Protein AF-A0A525WHZ4-F1 (afdb_monomer)

Radius of gyration: 15.93 Å; Cα contacts (8 Å, |Δi|>4): 366; chains: 1; bounding box: 37×41×45 Å

Nearest PDB structures (foldseek):
  3bcc-assembly1_E-2  TM=6.082E-01  e=6.323E-07  Gallus gallus
  8pw5-assembly1_E  TM=5.900E-01  e=1.279E-06  Mus musculus
  3h1h-assembly1_E  TM=6.091E-01  e=1.001E-05  Gallus gallus
  7e1v-assembly1_A  TM=5.008E-01  e=2.729E-06  Mycobacterium tuberculosis H37Rv
  7qrm-assembly1_D  TM=6.152E-01  e=7.038E-05  Spinacia oleracea

pLDDT: mean 92.93, std 10.84, range [33.06, 98.75]

Sequence (169 aa):
MNPMYASLDNRWLKVGNVAKVKAEDVGTQFQYKRRVKEAFMPESEIEKNVWVVKATPSVLEKVYQGKDMEFRDSAGKPIWTNKKDVPFLAFSGKCPHLGCGFKWRNHKVLGPVFLCPCHLSIYDASGKVLDGPAPRPLDLMPIQVSSSGEVQIIDMEFKAGTKSQTRIV

Solvent-accessible surface area (backbone atoms only — not comparable to full-atom values): 9680 Å² total; per-residue (Å²): 131,80,69,95,61,75,79,70,62,77,62,78,41,80,45,52,48,50,87,72,57,83,49,71,54,39,69,33,82,34,66,41,78,42,81,46,72,53,98,89,48,76,76,42,77,44,84,45,47,36,31,39,24,39,37,46,74,71,39,34,40,73,63,35,67,90,37,65,49,75,41,58,49,98,85,68,48,79,76,50,63,39,52,58,85,53,52,66,46,34,29,47,38,41,38,35,34,80,50,48,64,56,44,69,42,75,42,95,88,76,39,69,25,37,41,26,78,88,70,53,29,29,20,41,72,60,27,43,67,76,42,57,76,42,57,42,49,54,43,75,40,53,56,50,68,48,98,89,32,40,30,31,30,33,69,61,39,61,50,48,64,39,69,60,91,44,76,78,58

Foldseek 3Di:
DPPQDDWQDLDKDFFFFCVQADDALFWDKTKDWDWDDHPPDPTDIDIFIKTKHQYDLVLLCVQAVPHWAFDATPVRHTSDIHDSPRRMWIFGQAQLAQGAGWDFDQDPPPGTWTFGPPFTFTAGSSQATPDTDRLGGTHTWDWDADPRRTIITGDWDAHHNDNDGHTDD

Mean predicted aligned error: 4.16 Å

Structure (mmCIF, N/CA/C/O backbone):
data_AF-A0A525WHZ4-F1
#
_entry.id   AF-A0A525WHZ4-F1
#
loop_
_atom_site.group_PDB
_atom_site.id
_atom_site.type_symbol
_atom_site.label_atom_id
_atom_site.label_alt_id
_atom_site.label_comp_id
_atom_site.label_asym_id
_atom_site.label_entity_id
_atom_site.label_seq_id
_atom_site.pdbx_PDB_ins_code
_atom_site.Cartn_x
_atom_site.Cartn_y
_atom_site.Cartn_z
_atom_site.occupancy
_atom_site.B_iso_or_equiv
_atom_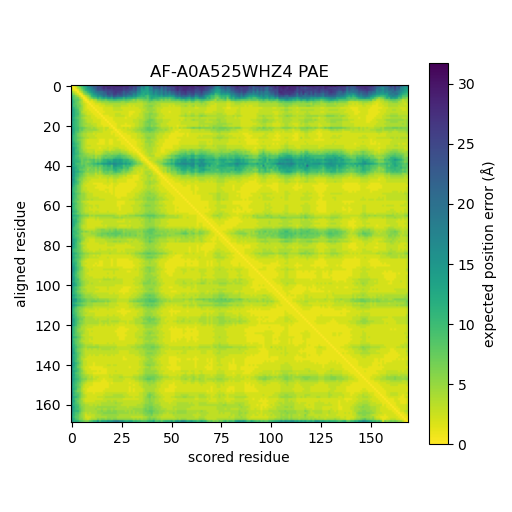site.auth_seq_id
_atom_site.auth_comp_id
_atom_site.auth_asym_id
_atom_site.auth_atom_id
_atom_site.pdbx_PDB_model_num
ATOM 1 N N . MET A 1 1 ? -15.424 -22.608 23.029 1.00 35.66 1 MET A N 1
ATOM 2 C CA . MET A 1 1 ? -14.008 -22.211 22.885 1.00 35.66 1 MET A CA 1
ATOM 3 C C . MET A 1 1 ? -13.986 -20.744 22.508 1.00 35.66 1 MET A C 1
ATOM 5 O O . MET A 1 1 ? -14.587 -20.403 21.498 1.00 35.66 1 MET A O 1
ATOM 9 N N . ASN A 1 2 ? -13.373 -19.884 23.323 1.00 33.06 2 ASN A N 1
ATOM 10 C CA . ASN A 1 2 ? -13.088 -18.519 22.881 1.00 33.06 2 ASN A CA 1
ATOM 11 C C . ASN A 1 2 ? -12.091 -18.611 21.720 1.00 33.06 2 ASN A C 1
ATOM 13 O O . ASN A 1 2 ? -11.181 -19.444 21.799 1.00 33.06 2 ASN A O 1
ATOM 17 N N . PRO A 1 3 ? -12.255 -17.830 20.642 1.00 44.78 3 PRO A N 1
ATOM 18 C CA . PRO A 1 3 ? -11.246 -17.788 19.597 1.00 44.78 3 PRO A CA 1
ATOM 19 C C . PRO A 1 3 ? -9.888 -17.476 20.241 1.00 44.78 3 PRO A C 1
ATOM 21 O O . PRO A 1 3 ? -9.787 -16.582 21.078 1.00 44.78 3 PRO A O 1
ATOM 24 N N . MET A 1 4 ? -8.848 -18.231 19.868 1.00 46.19 4 MET A N 1
ATOM 25 C CA . MET A 1 4 ? -7.467 -17.971 20.312 1.00 46.19 4 MET A CA 1
ATOM 26 C C . MET A 1 4 ? -6.989 -16.559 19.933 1.00 46.19 4 MET A C 1
ATOM 28 O O . MET A 1 4 ? -6.016 -16.070 20.498 1.00 46.19 4 MET A O 1
ATOM 32 N N . TYR A 1 5 ? -7.680 -15.908 18.996 1.00 53.72 5 TYR A N 1
ATOM 33 C CA . TYR A 1 5 ? -7.397 -14.561 18.531 1.00 53.72 5 TYR A CA 1
ATOM 34 C C . TYR A 1 5 ? -8.389 -13.561 19.128 1.00 53.72 5 TYR A C 1
ATOM 36 O O . TYR A 1 5 ? -9.602 -13.786 19.120 1.00 53.72 5 TYR A O 1
ATOM 44 N N . ALA A 1 6 ? -7.863 -12.433 19.609 1.00 62.09 6 ALA A N 1
ATOM 45 C CA . ALA A 1 6 ? -8.672 -11.260 19.914 1.00 62.09 6 ALA A CA 1
ATOM 46 C C . ALA A 1 6 ? -9.435 -10.798 18.657 1.00 62.09 6 ALA A C 1
ATOM 48 O O . ALA A 1 6 ? -9.032 -11.083 17.527 1.00 62.09 6 ALA A O 1
ATOM 49 N N . SER A 1 7 ? -10.536 -10.067 18.845 1.00 69.75 7 SER A N 1
ATOM 50 C CA . SER A 1 7 ? -11.209 -9.380 17.737 1.00 69.75 7 SER A CA 1
ATOM 51 C C . SER A 1 7 ? -10.212 -8.518 16.955 1.00 69.75 7 SER A C 1
ATOM 53 O O . SER A 1 7 ? -9.379 -7.850 17.573 1.00 69.75 7 SER A O 1
ATOM 55 N N . LEU A 1 8 ? -10.331 -8.504 15.624 1.00 80.81 8 LEU A N 1
ATOM 56 C CA . LEU A 1 8 ? -9.505 -7.673 14.743 1.00 80.81 8 LEU A CA 1
ATOM 57 C C . LEU A 1 8 ? -9.544 -6.208 15.205 1.00 80.81 8 LEU A C 1
ATOM 59 O O . LEU A 1 8 ? -10.624 -5.650 15.420 1.00 80.81 8 LEU A O 1
ATOM 63 N N . ASP A 1 9 ? -8.375 -5.586 15.375 1.00 85.62 9 ASP A N 1
ATOM 64 C CA . ASP A 1 9 ? -8.302 -4.188 15.802 1.00 85.62 9 ASP A CA 1
ATOM 65 C C . ASP A 1 9 ? -8.559 -3.281 14.595 1.00 85.62 9 ASP A C 1
ATOM 67 O O . ASP A 1 9 ? -7.826 -3.298 13.61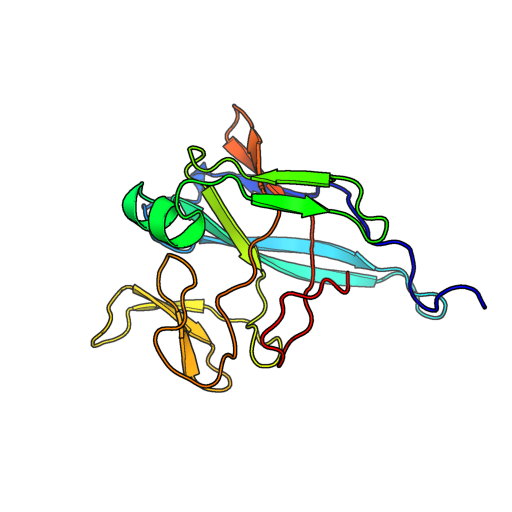0 1.00 85.62 9 ASP A O 1
ATOM 71 N N . ASN A 1 10 ? -9.624 -2.488 14.672 1.00 90.69 10 ASN A N 1
ATOM 72 C CA . ASN A 1 10 ? -10.045 -1.581 13.605 1.00 90.69 10 ASN A CA 1
ATOM 73 C C . ASN A 1 10 ? -9.727 -0.112 13.924 1.00 90.69 10 ASN A C 1
ATOM 75 O O . ASN A 1 10 ? -10.289 0.789 13.303 1.00 90.69 10 ASN A O 1
ATOM 79 N N . ARG A 1 11 ? -8.869 0.158 14.918 1.00 91.88 11 ARG A N 1
ATOM 80 C CA . ARG A 1 11 ? -8.490 1.524 15.291 1.00 91.88 11 ARG A CA 1
ATOM 81 C C . ARG A 1 11 ? -7.613 2.174 14.226 1.00 91.88 11 ARG A C 1
ATOM 83 O O . ARG A 1 11 ? -6.669 1.575 13.716 1.00 91.88 11 ARG A O 1
ATOM 90 N N . TRP A 1 12 ? -7.891 3.450 13.977 1.00 95.38 12 TRP A N 1
ATOM 91 C CA . TRP A 1 12 ? -7.058 4.307 13.146 1.00 95.38 12 TRP A CA 1
ATOM 92 C C . TRP A 1 12 ? -5.752 4.661 13.854 1.00 95.38 12 TRP A C 1
ATOM 94 O O . TRP A 1 12 ? -5.737 5.048 15.024 1.00 95.38 12 TRP A O 1
ATOM 104 N N . LEU A 1 13 ? -4.654 4.557 13.115 1.00 95.31 13 LEU A N 1
ATOM 105 C CA . LEU A 1 13 ? -3.314 4.917 13.545 1.00 95.31 13 LEU A CA 1
ATOM 106 C C . LEU A 1 13 ? -2.780 6.022 12.647 1.00 95.31 13 LEU A C 1
ATOM 108 O O . LEU A 1 13 ? -2.734 5.883 11.425 1.00 95.31 13 LEU A O 1
ATOM 112 N N . LYS A 1 14 ? -2.317 7.105 13.266 1.00 96.75 14 LYS A N 1
ATOM 113 C CA . LYS A 1 14 ? -1.549 8.142 12.583 1.00 96.75 14 LYS A CA 1
ATOM 114 C C . LYS A 1 14 ? -0.167 7.599 12.237 1.00 96.75 14 LYS A C 1
ATOM 116 O O . LYS A 1 14 ? 0.587 7.214 13.127 1.00 96.75 14 LYS A O 1
ATOM 121 N N . VAL A 1 15 ? 0.177 7.618 10.952 1.00 97.19 15 VAL A N 1
ATOM 122 C CA . VAL A 1 15 ? 1.468 7.111 10.451 1.00 97.19 15 VAL A CA 1
ATOM 123 C C . VAL A 1 15 ? 2.359 8.202 9.868 1.00 97.19 15 VAL A C 1
ATOM 125 O O . VAL A 1 15 ? 3.570 8.021 9.761 1.00 97.19 15 VAL A O 1
ATOM 128 N N . GLY A 1 16 ? 1.800 9.361 9.516 1.00 96.75 16 GLY A N 1
ATOM 129 C CA . GLY A 1 16 ? 2.599 10.473 9.013 1.00 96.75 16 GLY A CA 1
ATOM 130 C C . GLY A 1 16 ? 1.788 11.580 8.363 1.00 96.75 16 GLY A C 1
ATOM 131 O O . GLY A 1 16 ? 0.668 11.865 8.774 1.00 96.75 16 GLY A O 1
ATOM 132 N N . ASN A 1 17 ? 2.389 12.236 7.370 1.00 97.81 17 ASN A N 1
ATOM 133 C CA . ASN A 1 17 ? 1.780 13.330 6.624 1.00 97.81 17 ASN A CA 1
ATOM 134 C C . ASN A 1 17 ? 2.188 13.256 5.142 1.00 97.81 17 ASN A C 1
ATOM 136 O O . ASN A 1 17 ? 3.349 12.955 4.836 1.00 97.81 17 ASN A O 1
ATOM 140 N N . VAL A 1 18 ? 1.248 13.541 4.238 1.00 96.50 18 VAL A N 1
ATOM 141 C CA . VAL A 1 18 ? 1.444 13.481 2.779 1.00 96.50 18 VAL A CA 1
ATOM 142 C C . VAL A 1 18 ? 2.467 14.486 2.256 1.00 96.50 18 VAL A C 1
ATOM 144 O O . VAL A 1 18 ? 2.991 14.279 1.172 1.00 96.50 18 VAL A O 1
ATOM 147 N N . ALA A 1 19 ? 2.861 15.495 3.038 1.00 96.50 19 ALA A N 1
ATOM 148 C CA . ALA A 1 19 ? 3.986 16.377 2.714 1.00 96.50 19 ALA A CA 1
ATOM 149 C C . ALA A 1 19 ? 5.314 15.619 2.486 1.00 96.50 19 ALA A C 1
ATOM 151 O O . ALA A 1 19 ? 6.226 16.137 1.843 1.00 96.50 19 ALA A O 1
ATOM 152 N N . LYS A 1 20 ? 5.443 14.381 2.993 1.00 96.44 20 LYS A N 1
ATOM 153 C CA . LYS A 1 20 ? 6.594 13.504 2.709 1.00 96.44 20 LYS A CA 1
ATOM 154 C C . LYS A 1 20 ? 6.489 12.767 1.366 1.00 96.44 20 LYS A C 1
ATOM 156 O O . LYS A 1 20 ? 7.503 12.263 0.888 1.00 96.44 20 LYS A O 1
ATOM 161 N N . VAL A 1 21 ? 5.303 12.703 0.763 1.00 96.31 21 VAL A N 1
ATOM 162 C CA . VAL A 1 21 ? 5.042 12.047 -0.524 1.00 96.31 21 VAL A CA 1
ATOM 163 C C . VAL A 1 21 ? 5.302 13.057 -1.641 1.00 96.31 21 VAL A C 1
ATOM 165 O O . VAL A 1 21 ? 4.432 13.833 -2.022 1.00 96.31 21 VAL A O 1
ATOM 168 N N . LYS A 1 22 ? 6.548 13.093 -2.121 1.00 93.06 22 LYS A N 1
ATOM 169 C CA . LYS A 1 22 ? 7.039 14.165 -3.008 1.00 93.06 22 LYS A CA 1
ATOM 170 C C . LYS A 1 22 ? 6.730 13.966 -4.492 1.00 93.06 22 LYS A C 1
ATOM 172 O O . LYS A 1 22 ? 6.791 14.931 -5.244 1.00 93.06 22 LYS A O 1
ATOM 177 N N . ALA A 1 23 ? 6.461 12.735 -4.913 1.00 95.69 23 ALA A N 1
ATOM 178 C CA . ALA A 1 23 ? 6.298 12.376 -6.316 1.00 95.69 23 ALA A CA 1
ATOM 179 C C . ALA A 1 23 ? 5.114 11.428 -6.499 1.00 95.69 23 ALA A C 1
ATOM 181 O O . ALA A 1 23 ? 4.789 10.640 -5.606 1.00 95.69 23 ALA A O 1
ATOM 182 N N . GLU A 1 24 ? 4.484 11.529 -7.664 1.00 97.38 24 GLU A N 1
ATOM 183 C CA . GLU A 1 24 ? 3.417 10.626 -8.078 1.00 97.38 24 GLU A CA 1
ATOM 184 C C . GLU A 1 24 ? 3.994 9.271 -8.477 1.00 97.38 24 GLU A C 1
ATOM 186 O O . GLU A 1 24 ? 5.127 9.183 -8.948 1.00 97.38 24 GLU A O 1
ATOM 191 N N . ASP A 1 25 ? 3.226 8.215 -8.224 1.00 97.81 25 ASP A N 1
ATOM 192 C CA . ASP A 1 25 ? 3.573 6.823 -8.515 1.00 97.81 25 ASP A CA 1
ATOM 193 C C . ASP A 1 25 ? 4.899 6.359 -7.876 1.00 97.81 25 ASP A C 1
ATOM 195 O O . ASP A 1 25 ? 5.508 5.382 -8.306 1.0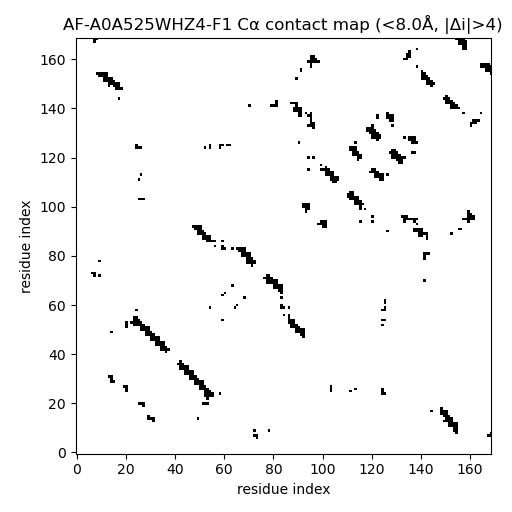0 97.81 25 ASP A O 1
ATOM 199 N N . VAL A 1 26 ? 5.329 7.032 -6.799 1.00 97.75 26 VAL A N 1
ATOM 200 C CA . VAL A 1 26 ? 6.523 6.698 -6.013 1.00 97.75 26 VAL A CA 1
ATOM 201 C C . VAL A 1 26 ? 6.140 6.261 -4.602 1.00 97.75 26 VAL A C 1
ATOM 203 O O . VAL A 1 26 ? 5.511 6.999 -3.840 1.00 97.75 26 VAL A O 1
ATOM 206 N N . GLY A 1 27 ? 6.585 5.061 -4.221 1.00 97.12 27 GLY A N 1
ATOM 207 C CA . GLY A 1 27 ? 6.415 4.527 -2.873 1.00 97.12 27 GLY A CA 1
ATOM 208 C C . GLY A 1 27 ? 7.165 5.333 -1.813 1.00 97.12 27 GLY A C 1
ATOM 209 O O . GLY A 1 27 ? 8.394 5.384 -1.808 1.00 97.12 27 GLY A O 1
ATOM 210 N N . THR A 1 28 ? 6.426 5.894 -0.855 1.00 98.25 28 THR A N 1
ATOM 211 C CA . THR A 1 28 ? 6.971 6.556 0.339 1.00 98.25 28 THR A CA 1
ATOM 212 C C . THR A 1 28 ? 6.720 5.694 1.575 1.00 98.25 28 THR A C 1
ATOM 214 O O . THR A 1 28 ? 5.578 5.353 1.878 1.00 98.25 28 THR A O 1
ATOM 217 N N . GLN A 1 29 ? 7.780 5.325 2.299 1.00 97.81 29 GLN A N 1
ATOM 218 C CA . GLN A 1 29 ? 7.669 4.498 3.503 1.00 97.81 29 GLN A CA 1
ATOM 219 C C . GLN A 1 29 ? 7.361 5.363 4.727 1.00 97.81 29 GLN A C 1
ATOM 221 O O . GLN A 1 29 ? 8.086 6.314 5.017 1.00 97.81 29 GLN A O 1
ATOM 226 N N . PHE A 1 30 ? 6.347 4.974 5.492 1.00 97.88 30 PHE A N 1
ATOM 227 C CA . PHE A 1 30 ? 6.091 5.488 6.832 1.00 97.88 30 PHE A CA 1
ATOM 228 C C . PHE A 1 30 ? 6.305 4.367 7.840 1.00 97.88 30 PHE A C 1
ATOM 230 O O . PHE A 1 30 ? 5.843 3.246 7.629 1.00 97.88 30 PHE A O 1
ATOM 237 N N . GLN A 1 31 ? 7.019 4.666 8.920 1.00 96.62 31 GLN A N 1
ATOM 238 C CA . GLN A 1 31 ? 7.193 3.763 10.053 1.00 96.62 31 GLN A CA 1
ATOM 239 C C . GLN A 1 31 ? 6.249 4.177 11.175 1.00 96.62 31 GLN A C 1
ATOM 241 O O . GLN A 1 31 ? 6.031 5.368 11.401 1.00 96.62 31 GLN A O 1
ATOM 246 N N . TYR A 1 32 ? 5.694 3.196 11.872 1.00 95.12 32 TYR A N 1
ATOM 247 C CA . TYR A 1 32 ? 4.828 3.410 13.021 1.00 95.12 32 TYR A CA 1
ATOM 248 C C . TYR A 1 32 ? 5.006 2.277 14.025 1.00 95.12 32 TYR A C 1
ATOM 250 O O . TYR A 1 32 ? 5.492 1.196 13.698 1.00 95.12 32 TYR A O 1
ATOM 258 N N . LYS A 1 33 ? 4.618 2.544 15.267 1.00 93.25 33 LYS A N 1
ATOM 259 C CA . LYS A 1 33 ? 4.724 1.602 16.375 1.00 93.25 33 LYS A CA 1
ATOM 260 C C . LYS A 1 33 ? 3.359 1.022 16.685 1.00 93.25 33 LYS A C 1
ATOM 262 O O . LYS A 1 33 ? 2.359 1.742 16.711 1.00 93.25 33 LYS A O 1
ATOM 267 N N . ARG A 1 34 ? 3.324 -0.282 16.926 1.00 88.75 34 ARG A N 1
ATOM 268 C CA . ARG A 1 34 ? 2.110 -1.006 17.272 1.00 88.75 34 ARG A CA 1
ATOM 269 C C . ARG A 1 34 ? 2.300 -1.700 18.605 1.00 88.75 34 ARG A C 1
ATOM 271 O O . ARG A 1 34 ? 3.198 -2.522 18.747 1.00 88.75 34 ARG A O 1
ATOM 278 N N . ARG A 1 35 ? 1.437 -1.379 19.567 1.00 86.19 35 ARG A N 1
ATOM 279 C CA . ARG A 1 35 ? 1.376 -2.113 20.829 1.00 86.19 35 ARG A CA 1
ATOM 280 C C . ARG A 1 35 ? 0.570 -3.384 20.636 1.00 86.19 35 ARG A C 1
ATOM 282 O O . ARG A 1 35 ? -0.570 -3.323 20.172 1.00 86.19 35 ARG A O 1
ATOM 289 N N . VAL A 1 36 ? 1.176 -4.511 20.976 1.00 80.12 36 VAL A N 1
ATOM 290 C CA . VAL A 1 36 ? 0.577 -5.837 20.878 1.00 80.12 36 VAL A CA 1
ATOM 291 C C . VAL A 1 36 ? 0.556 -6.443 22.271 1.00 80.12 36 VAL A C 1
ATOM 293 O O . VAL A 1 36 ? 1.575 -6.491 22.959 1.00 80.12 36 VAL A O 1
ATOM 296 N N . LYS A 1 37 ? -0.629 -6.890 22.686 1.00 77.25 37 LYS A N 1
ATOM 297 C CA . LYS A 1 37 ? -0.843 -7.637 23.921 1.00 77.25 37 LYS A CA 1
ATOM 298 C C . LYS A 1 37 ? -1.461 -8.974 23.549 1.00 77.25 37 LYS A C 1
ATOM 300 O O . LYS A 1 37 ? -2.620 -9.027 23.143 1.00 77.25 37 LYS A O 1
ATOM 305 N N . GLU A 1 38 ? -0.678 -10.033 23.674 1.00 72.38 38 GLU A N 1
ATOM 306 C CA . GLU A 1 38 ? -1.158 -11.402 23.505 1.00 72.38 38 GLU A CA 1
ATOM 307 C C . GLU A 1 38 ? -1.515 -12.003 24.867 1.00 72.38 38 GLU A C 1
ATOM 309 O O . GLU A 1 38 ? -1.097 -11.499 25.908 1.00 72.38 38 GLU A O 1
ATOM 314 N N . ALA A 1 39 ? -2.310 -13.074 24.878 1.00 75.50 39 ALA A N 1
ATOM 315 C CA . ALA A 1 39 ? -2.885 -13.621 26.110 1.00 75.50 39 ALA A CA 1
ATOM 316 C C . ALA A 1 39 ? -1.835 -14.013 27.170 1.00 75.50 39 ALA A C 1
ATOM 318 O O . ALA A 1 39 ? -2.098 -13.878 28.362 1.00 75.50 39 ALA A O 1
ATOM 319 N N . PHE A 1 40 ? -0.656 -14.470 26.737 1.00 78.19 40 PHE A N 1
ATOM 320 C CA . PHE A 1 40 ? 0.394 -15.000 27.615 1.00 78.19 40 PHE A CA 1
ATOM 321 C C . PHE A 1 40 ? 1.744 -14.282 27.474 1.00 78.19 40 PHE A C 1
ATOM 323 O O . PHE A 1 40 ? 2.726 -14.718 28.069 1.00 78.19 40 PHE A O 1
ATOM 330 N N . MET A 1 41 ? 1.812 -13.193 26.701 1.00 75.38 41 MET A N 1
ATOM 331 C CA . MET A 1 41 ? 3.037 -12.407 26.521 1.00 75.38 41 MET A CA 1
ATOM 332 C C . MET A 1 41 ? 2.865 -11.002 27.105 1.00 75.38 41 MET A C 1
ATOM 334 O O . MET A 1 41 ? 1.763 -10.447 27.048 1.00 75.38 41 MET A O 1
ATOM 338 N N . PRO A 1 42 ? 3.936 -10.401 27.660 1.00 83.25 42 PRO A N 1
ATOM 339 C CA . PRO A 1 42 ? 3.891 -9.008 28.080 1.00 83.25 42 PRO A CA 1
ATOM 340 C C . PRO A 1 42 ? 3.552 -8.105 26.891 1.00 83.25 42 PRO A C 1
ATOM 342 O O . PRO A 1 42 ? 3.847 -8.427 25.737 1.00 83.25 42 PRO A O 1
ATOM 345 N N . GLU A 1 43 ? 2.935 -6.959 27.181 1.00 84.31 43 GLU A N 1
ATOM 346 C CA . GLU A 1 43 ? 2.694 -5.950 26.153 1.00 84.31 43 GLU A CA 1
ATOM 347 C C . GLU A 1 43 ? 4.034 -5.528 25.542 1.00 84.31 43 GLU A C 1
ATOM 349 O O . GLU A 1 43 ? 4.983 -5.190 26.250 1.00 84.31 43 GLU A O 1
ATOM 354 N N . SER A 1 44 ? 4.108 -5.583 24.217 1.00 84.81 44 SER A N 1
ATOM 355 C CA . SER A 1 44 ? 5.307 -5.252 23.458 1.00 84.81 44 SER A CA 1
ATOM 356 C C . SER A 1 44 ? 4.982 -4.223 22.390 1.00 84.81 44 SER A C 1
ATOM 358 O O . SER A 1 44 ? 3.846 -4.108 21.924 1.00 84.81 44 SER A O 1
ATOM 360 N N . GLU A 1 45 ? 5.988 -3.441 22.016 1.00 89.12 45 GLU A N 1
ATOM 361 C CA . GLU A 1 45 ? 5.882 -2.469 20.940 1.00 89.12 45 GLU A CA 1
ATOM 362 C C . GLU A 1 45 ? 6.677 -2.969 19.737 1.00 89.12 45 GLU A C 1
ATOM 364 O O . GLU A 1 45 ? 7.880 -3.202 19.824 1.00 89.12 45 GLU A O 1
ATOM 369 N N . I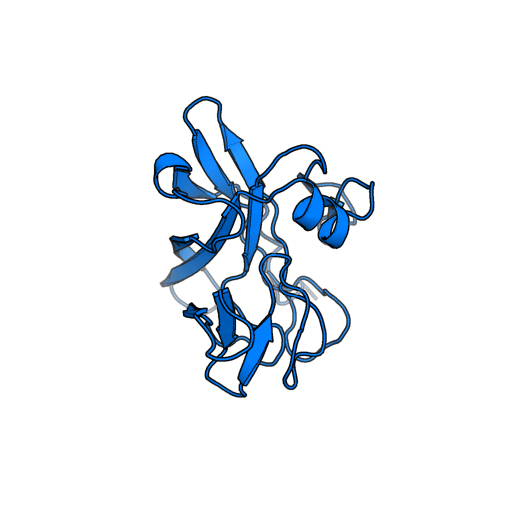LE A 1 46 ? 5.985 -3.146 18.616 1.00 90.25 46 ILE A N 1
ATOM 370 C CA . ILE A 1 46 ? 6.564 -3.635 17.369 1.00 90.25 46 ILE A CA 1
ATOM 371 C C . ILE A 1 46 ? 6.645 -2.469 16.392 1.00 90.25 46 ILE A C 1
ATOM 373 O O . ILE A 1 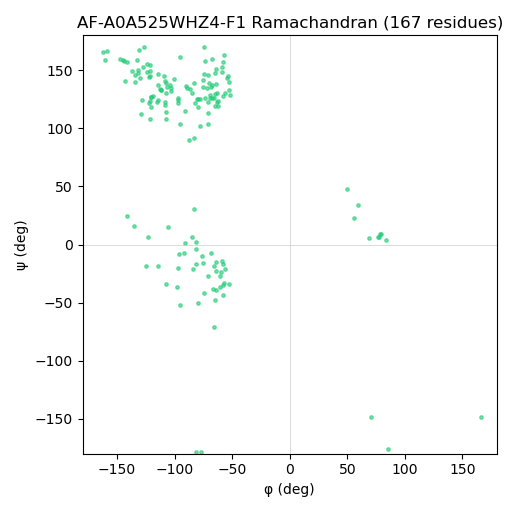46 ? 5.662 -1.756 16.167 1.00 90.25 46 ILE A O 1
ATOM 377 N N . GLU A 1 47 ? 7.814 -2.286 15.789 1.00 93.44 47 GLU A N 1
ATOM 378 C CA . GLU A 1 47 ? 7.979 -1.357 14.679 1.00 93.44 47 GLU A CA 1
ATOM 379 C C . GLU A 1 47 ? 7.432 -1.978 13.396 1.00 93.44 47 GLU A C 1
ATOM 381 O O . GLU A 1 47 ? 7.814 -3.073 12.981 1.00 93.44 47 GLU A O 1
ATOM 386 N N . LYS A 1 48 ? 6.519 -1.257 12.757 1.00 94.81 48 LYS A N 1
ATOM 387 C CA . LYS A 1 48 ? 5.882 -1.636 11.502 1.00 94.81 48 LYS A CA 1
ATOM 388 C C . LYS A 1 48 ? 6.040 -0.516 10.489 1.00 94.81 48 LYS A C 1
ATOM 390 O O . LYS A 1 48 ? 6.466 0.598 10.799 1.00 94.81 48 LYS A O 1
ATOM 395 N N . ASN A 1 49 ? 5.691 -0.814 9.246 1.00 96.62 49 ASN A N 1
ATOM 396 C CA . ASN A 1 49 ? 5.699 0.170 8.184 1.00 96.62 49 ASN A CA 1
ATOM 397 C C . ASN A 1 49 ? 4.521 -0.000 7.229 1.00 96.62 49 ASN A C 1
ATOM 399 O O . ASN A 1 49 ? 3.969 -1.085 7.060 1.00 96.62 49 ASN A O 1
ATOM 403 N N . VAL A 1 50 ? 4.196 1.099 6.564 1.00 98.00 50 VAL A N 1
ATOM 404 C CA . VAL A 1 50 ? 3.228 1.193 5.474 1.00 98.00 50 VAL A CA 1
ATOM 405 C C . VAL A 1 50 ? 3.884 1.928 4.317 1.00 98.00 50 VAL A C 1
ATOM 407 O O . VAL A 1 50 ? 4.686 2.842 4.522 1.00 98.00 50 VAL A O 1
ATOM 410 N N . TRP A 1 51 ? 3.571 1.509 3.100 1.00 98.50 51 TRP A N 1
ATOM 411 C CA . TRP A 1 51 ? 3.936 2.234 1.893 1.00 98.50 51 TRP A CA 1
ATOM 412 C C . TRP A 1 51 ? 2.756 3.076 1.447 1.00 98.50 51 TRP A C 1
ATOM 414 O O . TRP A 1 51 ? 1.670 2.543 1.264 1.00 98.50 51 TRP A O 1
ATOM 424 N N . VAL A 1 52 ? 2.967 4.374 1.263 1.00 98.50 52 VAL A N 1
ATOM 425 C CA . VAL A 1 52 ? 1.959 5.272 0.699 1.00 98.50 52 VAL A CA 1
ATOM 426 C C . VAL A 1 52 ? 2.422 5.730 -0.673 1.00 98.50 52 VAL A C 1
ATOM 428 O O . VAL A 1 52 ? 3.576 6.131 -0.836 1.00 98.50 52 VAL A O 1
ATOM 431 N N . VAL A 1 53 ? 1.521 5.674 -1.647 1.00 98.50 53 VAL A N 1
ATOM 432 C CA . VAL A 1 53 ? 1.744 6.149 -3.015 1.00 98.50 53 VAL A CA 1
ATOM 433 C C . VAL A 1 53 ? 0.710 7.226 -3.310 1.00 98.50 53 VAL A C 1
ATOM 435 O O . 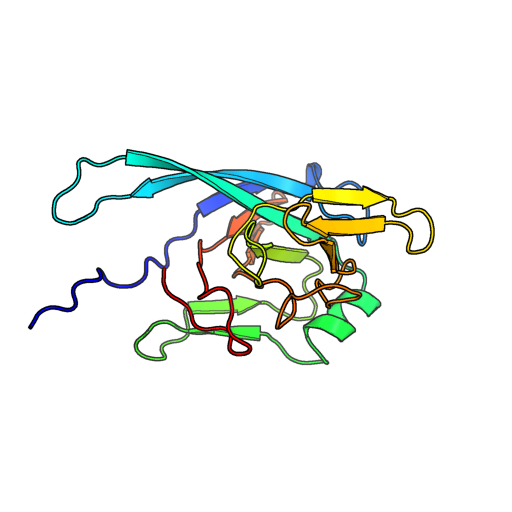VAL A 1 53 ? -0.486 6.983 -3.136 1.00 98.50 53 VAL A O 1
ATOM 438 N N . LYS A 1 54 ? 1.160 8.403 -3.762 1.00 98.31 54 LYS A N 1
ATOM 439 C CA . LYS A 1 54 ? 0.270 9.364 -4.420 1.00 98.31 54 LYS A CA 1
ATOM 440 C C . LYS A 1 54 ? 0.064 8.874 -5.852 1.00 98.31 54 LYS A C 1
ATOM 442 O O . LYS A 1 54 ? 0.980 8.985 -6.658 1.00 98.31 54 LYS A O 1
ATOM 447 N N . ALA A 1 55 ? -1.072 8.251 -6.129 1.00 97.94 55 ALA A N 1
ATOM 448 C CA . ALA A 1 55 ? -1.300 7.526 -7.373 1.00 97.94 55 ALA A CA 1
ATOM 449 C C . ALA A 1 55 ? -1.897 8.430 -8.457 1.00 97.94 55 ALA A C 1
ATOM 451 O O . ALA A 1 55 ? -2.832 9.190 -8.193 1.00 97.94 55 ALA A O 1
ATOM 452 N N . THR A 1 56 ? -1.393 8.311 -9.685 1.00 98.25 56 THR A N 1
ATOM 453 C CA . THR A 1 56 ? -2.043 8.912 -10.855 1.00 98.25 56 THR A CA 1
ATOM 454 C C . THR A 1 56 ? -3.383 8.227 -11.152 1.00 98.25 56 THR A C 1
ATOM 456 O O . THR A 1 56 ? -3.582 7.070 -10.765 1.00 98.25 56 THR A O 1
ATOM 459 N N . PRO A 1 57 ? -4.303 8.869 -11.903 1.00 97.88 57 PRO A N 1
ATOM 460 C CA . PRO A 1 57 ? -5.558 8.236 -12.317 1.00 97.88 57 PRO A CA 1
ATOM 461 C C . PRO A 1 57 ? -5.358 6.881 -13.009 1.00 97.88 57 PRO A C 1
ATOM 463 O O . PRO A 1 57 ? -6.148 5.962 -12.818 1.00 97.88 57 PRO A O 1
ATOM 466 N N . SER A 1 58 ? -4.262 6.724 -13.760 1.00 97.56 58 SER A N 1
ATOM 467 C CA . SER A 1 58 ? -3.921 5.462 -14.424 1.00 97.56 58 SER A CA 1
ATOM 468 C C . SER A 1 58 ? -3.585 4.334 -13.440 1.00 97.56 58 SER A C 1
ATOM 470 O O . SER A 1 58 ? -3.964 3.183 -13.658 1.00 97.56 58 SER A O 1
ATOM 472 N N . VAL A 1 59 ? -2.894 4.653 -12.342 1.00 98.00 59 VAL A N 1
ATOM 473 C CA . VAL A 1 59 ? -2.563 3.696 -11.281 1.00 98.00 59 VAL A CA 1
ATOM 474 C C . VAL A 1 59 ? -3.798 3.389 -10.444 1.00 98.00 59 VAL A C 1
ATOM 476 O O . VAL A 1 59 ? -4.049 2.220 -10.159 1.00 98.00 59 VAL A O 1
ATOM 479 N N . LEU A 1 60 ? -4.606 4.401 -10.118 1.00 98.06 60 LEU A N 1
ATOM 480 C CA . LEU A 1 60 ? -5.885 4.211 -9.430 1.00 98.06 60 LEU A CA 1
ATOM 481 C C . LEU A 1 60 ? -6.808 3.285 -10.223 1.00 98.06 60 LEU A C 1
ATOM 483 O O . LEU A 1 60 ? -7.374 2.369 -9.640 1.00 98.06 60 LEU A O 1
ATOM 487 N N . GLU A 1 61 ? -6.900 3.445 -11.544 1.00 97.69 61 GLU A N 1
ATOM 488 C CA . GLU A 1 61 ? -7.735 2.579 -12.379 1.00 97.69 61 GLU A CA 1
ATOM 489 C C . GLU A 1 61 ? -7.249 1.123 -12.379 1.00 97.69 61 GLU A C 1
ATOM 491 O O . GLU A 1 61 ? -8.057 0.204 -12.267 1.00 97.69 61 GLU A O 1
ATOM 496 N N . LYS A 1 62 ? -5.930 0.880 -12.409 1.00 97.62 62 LYS A N 1
ATOM 497 C CA . LYS A 1 62 ? -5.380 -0.484 -12.279 1.00 97.62 62 LYS A CA 1
ATOM 498 C C . LYS A 1 62 ? -5.747 -1.140 -10.945 1.00 97.62 62 LYS A C 1
ATOM 500 O O . LYS A 1 62 ? -5.969 -2.351 -10.906 1.00 97.62 62 LYS A O 1
ATOM 505 N N . VAL A 1 63 ? -5.781 -0.354 -9.868 1.00 97.62 63 VAL A N 1
ATOM 506 C CA . VAL A 1 63 ? -6.056 -0.834 -8.508 1.00 97.62 63 VAL A CA 1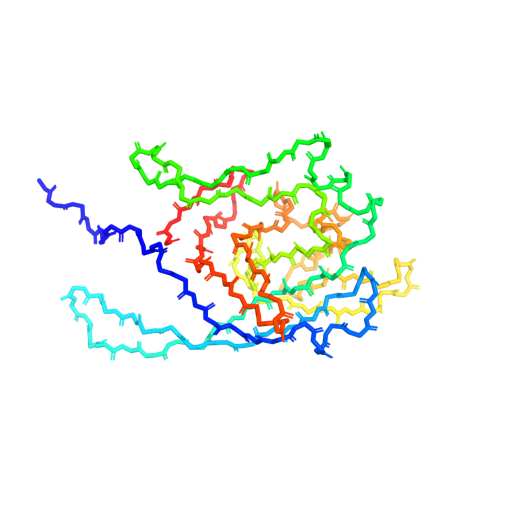
ATOM 507 C C . VAL A 1 63 ? -7.548 -1.033 -8.261 1.00 97.62 63 VAL A C 1
ATOM 509 O O . VAL A 1 63 ? -7.964 -2.087 -7.785 1.00 97.62 63 VAL A O 1
ATOM 512 N N . TYR A 1 64 ? -8.344 -0.017 -8.574 1.00 97.44 64 TYR A N 1
ATOM 513 C CA . TYR A 1 64 ? -9.750 0.079 -8.203 1.00 97.44 64 TYR A CA 1
ATOM 514 C C . TYR A 1 64 ? -10.702 -0.374 -9.313 1.00 97.44 64 TYR A C 1
ATOM 516 O O . TYR A 1 64 ? -11.842 -0.728 -9.018 1.00 97.44 64 TYR A O 1
ATOM 524 N N . GLN A 1 65 ? -10.258 -0.407 -10.576 1.00 96.62 65 GLN A N 1
ATOM 525 C CA . GLN A 1 65 ? -11.050 -0.857 -11.734 1.00 96.62 65 GLN A CA 1
ATOM 526 C C . GLN A 1 65 ? -12.428 -0.178 -11.783 1.00 96.62 65 GLN A C 1
ATOM 528 O O . GLN A 1 65 ? -13.477 -0.828 -11.840 1.00 96.62 65 GLN A O 1
ATOM 533 N N . GLY A 1 66 ? -12.432 1.147 -11.625 1.00 95.31 66 GLY A N 1
ATOM 534 C CA . GLY A 1 66 ? -13.646 1.952 -11.564 1.00 95.31 66 GLY A CA 1
ATOM 535 C C . GLY A 1 66 ? -14.535 1.766 -10.324 1.00 95.31 66 GLY A C 1
ATOM 536 O O . GLY A 1 66 ? -15.608 2.379 -10.286 1.00 95.31 66 GLY A O 1
ATOM 537 N N . LYS A 1 67 ? -14.139 0.990 -9.304 1.00 96.94 67 LYS A N 1
ATOM 538 C CA . LYS A 1 67 ? -14.943 0.706 -8.099 1.00 96.94 67 LYS A CA 1
ATOM 539 C C . LYS A 1 67 ? -14.241 1.123 -6.810 1.00 96.94 67 LYS A C 1
ATOM 541 O O . LYS A 1 67 ? -13.039 0.966 -6.662 1.00 96.94 67 LYS A O 1
ATOM 546 N N . ASP A 1 68 ? -15.020 1.598 -5.848 1.00 97.50 68 ASP A N 1
ATOM 547 C CA . ASP A 1 68 ? -14.521 1.794 -4.489 1.00 97.50 68 ASP A CA 1
ATOM 548 C C . ASP A 1 68 ? -14.130 0.451 -3.850 1.00 97.50 68 ASP A C 1
ATOM 550 O O . ASP A 1 68 ? -14.721 -0.590 -4.149 1.00 97.50 68 ASP A O 1
ATOM 554 N N . MET A 1 69 ? -13.163 0.480 -2.932 1.00 96.81 69 MET A N 1
ATOM 555 C CA . MET A 1 69 ? -12.718 -0.705 -2.199 1.00 96.81 69 MET A CA 1
ATOM 556 C C . MET A 1 69 ? -13.189 -0.646 -0.752 1.00 96.81 69 MET A C 1
ATOM 558 O O . MET A 1 69 ? -12.679 0.133 0.052 1.00 96.81 69 MET A O 1
ATOM 562 N N . GLU A 1 70 ? -14.160 -1.490 -0.419 1.00 96.88 70 GLU A N 1
ATOM 563 C CA . GLU A 1 70 ? -14.695 -1.617 0.933 1.00 96.88 70 GLU A CA 1
ATOM 564 C C . GLU A 1 70 ? -13.914 -2.652 1.752 1.00 96.88 70 GLU A C 1
ATOM 566 O O . GLU A 1 70 ? -13.656 -3.770 1.305 1.00 96.88 70 GLU A O 1
ATOM 571 N N . PHE A 1 71 ? -13.584 -2.287 2.986 1.00 94.81 71 PHE A N 1
ATOM 572 C CA . PHE A 1 71 ? -12.962 -3.140 3.985 1.00 94.81 71 PHE A CA 1
ATOM 573 C C . PHE A 1 71 ? -13.989 -3.509 5.047 1.00 94.81 71 PHE A C 1
ATOM 575 O O . PHE A 1 71 ? -14.719 -2.651 5.544 1.00 94.81 71 PHE A O 1
ATOM 582 N N . ARG A 1 72 ? -14.015 -4.786 5.427 1.00 92.12 72 ARG A N 1
ATOM 583 C CA . ARG A 1 72 ? -14.962 -5.340 6.400 1.00 92.12 72 ARG A CA 1
ATOM 584 C C . ARG A 1 72 ? -14.240 -6.023 7.552 1.00 92.12 72 ARG A C 1
ATOM 586 O O . ARG A 1 72 ? -13.095 -6.455 7.411 1.00 92.12 72 ARG A O 1
ATOM 593 N N . ASP A 1 73 ? -14.907 -6.098 8.696 1.00 86.94 73 ASP A N 1
ATOM 594 C CA . ASP A 1 73 ? -14.434 -6.877 9.837 1.00 86.94 73 ASP A CA 1
ATOM 595 C C . ASP A 1 73 ? -14.772 -8.370 9.686 1.00 86.94 73 ASP A C 1
ATOM 597 O O . ASP A 1 73 ? -15.335 -8.810 8.681 1.00 86.94 73 ASP A O 1
ATOM 601 N N . SER A 1 74 ? -14.419 -9.171 10.693 1.00 81.50 74 SER A N 1
ATOM 602 C CA . SER A 1 74 ? -14.688 -10.613 10.704 1.00 81.50 74 SER A CA 1
ATOM 603 C C . SER A 1 74 ? -16.179 -10.966 10.761 1.00 81.50 74 SER A C 1
ATOM 605 O O . SER A 1 74 ? -16.538 -12.090 10.417 1.00 81.50 74 SER A O 1
ATOM 607 N N . ALA A 1 75 ? -17.046 -10.033 11.164 1.00 85.19 75 ALA A N 1
ATOM 608 C CA . ALA A 1 75 ? -18.499 -10.187 11.153 1.00 85.19 75 ALA A CA 1
ATOM 609 C C . ALA A 1 75 ? -19.131 -9.690 9.836 1.00 85.19 75 ALA A C 1
ATOM 611 O O . ALA A 1 75 ? -20.350 -9.723 9.681 1.00 85.19 75 ALA A O 1
ATOM 612 N N . GLY A 1 76 ? -18.317 -9.227 8.880 1.00 86.56 76 GLY A N 1
ATOM 613 C CA . GLY A 1 76 ? -18.776 -8.693 7.601 1.00 86.56 76 GLY A CA 1
ATOM 614 C C . GLY A 1 76 ? -19.314 -7.263 7.678 1.00 86.56 76 GLY A C 1
ATOM 615 O O . GLY A 1 76 ? -19.861 -6.779 6.684 1.00 86.56 76 GLY A O 1
ATOM 616 N N . LYS A 1 77 ? -19.155 -6.571 8.813 1.00 90.06 77 LYS A N 1
ATOM 617 C CA . LYS A 1 77 ? -19.556 -5.170 8.964 1.00 90.06 77 LYS A CA 1
ATOM 618 C C . LYS A 1 77 ? -18.547 -4.269 8.240 1.00 90.06 77 LYS A C 1
ATOM 620 O O . LYS A 1 77 ? -17.341 -4.476 8.398 1.00 90.06 77 LYS A O 1
ATOM 625 N N . PRO A 1 78 ? -19.000 -3.263 7.468 1.00 93.38 78 PRO A N 1
ATOM 626 C CA . PRO A 1 78 ? -18.097 -2.313 6.829 1.00 93.38 78 PRO A CA 1
ATOM 627 C C . PRO A 1 78 ? -17.326 -1.513 7.884 1.00 93.38 78 PRO A C 1
ATOM 629 O O . PRO A 1 78 ? -17.906 -0.970 8.826 1.00 93.38 78 PRO A O 1
ATOM 632 N N . ILE A 1 79 ? -16.008 -1.459 7.712 1.00 93.88 79 ILE A N 1
ATOM 633 C CA . ILE A 1 79 ? -15.078 -0.671 8.523 1.00 93.88 79 ILE A CA 1
ATOM 634 C C . ILE A 1 79 ? -14.814 0.666 7.833 1.00 93.88 79 ILE A C 1
ATOM 636 O O . ILE A 1 79 ? -14.905 1.723 8.453 1.00 93.88 79 ILE A O 1
ATOM 640 N N . TRP A 1 80 ? -14.441 0.606 6.555 1.00 96.81 80 TRP A N 1
ATOM 641 C CA . TRP A 1 80 ? -14.026 1.757 5.764 1.00 96.81 80 TRP A CA 1
ATOM 642 C C . TRP A 1 80 ? -14.126 1.447 4.276 1.00 96.81 80 TRP A C 1
ATOM 644 O O . TRP A 1 80 ? -14.058 0.284 3.883 1.00 96.81 80 TRP A O 1
ATOM 654 N N . THR A 1 81 ? -14.201 2.487 3.453 1.00 97.62 81 THR A N 1
ATOM 655 C CA . THR A 1 81 ? -14.174 2.364 2.000 1.00 97.62 81 THR A CA 1
ATOM 656 C C . THR A 1 81 ? -13.136 3.318 1.435 1.00 97.62 81 THR A C 1
ATOM 658 O O . THR A 1 81 ? -13.320 4.534 1.486 1.00 97.62 81 THR A O 1
ATOM 661 N N . ASN A 1 82 ? -12.061 2.773 0.866 1.00 97.94 82 ASN A N 1
ATOM 662 C CA . ASN A 1 82 ? -11.151 3.582 0.070 1.00 97.94 82 ASN A CA 1
ATOM 663 C C . ASN A 1 82 ? -11.872 3.994 -1.215 1.00 97.94 82 ASN A C 1
ATOM 665 O O . ASN A 1 82 ? -12.404 3.156 -1.950 1.00 97.94 82 ASN A O 1
ATOM 669 N N . LYS A 1 83 ? -11.892 5.299 -1.462 1.00 97.69 83 LYS A N 1
ATOM 670 C CA . LYS A 1 83 ? -12.556 5.901 -2.611 1.00 97.69 83 LYS A CA 1
ATOM 671 C C . LYS A 1 83 ? -11.625 5.928 -3.813 1.00 97.69 83 LYS A C 1
ATOM 673 O O . LYS A 1 83 ? -10.461 6.304 -3.682 1.00 97.69 83 LYS A O 1
ATOM 678 N N . LYS A 1 84 ? -12.135 5.528 -4.978 1.00 96.12 84 LYS A N 1
ATOM 679 C CA . LYS A 1 84 ? -11.326 5.395 -6.202 1.00 96.12 84 LYS A CA 1
ATOM 680 C C . LYS A 1 84 ? -10.744 6.713 -6.727 1.00 96.12 84 LYS A C 1
ATOM 682 O O . LYS A 1 84 ? -9.768 6.699 -7.467 1.00 96.12 84 LYS A O 1
ATOM 687 N N . ASP A 1 85 ? -11.363 7.832 -6.370 1.00 94.81 85 ASP A N 1
ATOM 688 C CA . ASP A 1 85 ? -11.003 9.200 -6.744 1.00 94.81 85 ASP A CA 1
ATOM 689 C C . ASP A 1 85 ? -10.067 9.876 -5.729 1.00 94.81 85 ASP A C 1
ATOM 691 O O . ASP A 1 85 ? -9.528 10.949 -6.001 1.00 94.81 85 ASP A O 1
ATOM 695 N N . VAL A 1 86 ? -9.808 9.238 -4.581 1.00 96.06 86 VAL A N 1
ATOM 696 C CA . VAL A 1 86 ? -8.799 9.703 -3.624 1.00 96.06 86 VAL A CA 1
ATOM 697 C C . VAL A 1 86 ? -7.417 9.222 -4.084 1.00 96.06 86 VAL A C 1
ATOM 699 O O . VAL A 1 86 ? -7.188 8.015 -4.181 1.00 96.06 86 VAL A O 1
ATOM 702 N N . PRO A 1 87 ? -6.447 10.127 -4.319 1.00 97.00 87 PRO A N 1
ATOM 703 C CA . PRO A 1 87 ? -5.197 9.797 -5.002 1.00 97.00 87 PRO A CA 1
ATOM 704 C C . PRO A 1 87 ? -4.137 9.199 -4.073 1.00 97.00 87 PRO A C 1
ATOM 706 O O . PRO A 1 87 ? -2.946 9.410 -4.281 1.00 97.00 87 PRO A O 1
ATOM 709 N N . PHE A 1 88 ? -4.539 8.480 -3.026 1.00 98.12 88 PHE A N 1
ATOM 710 C CA . PHE A 1 88 ? -3.616 7.881 -2.069 1.00 98.12 88 PHE A CA 1
ATOM 711 C C . PHE A 1 88 ? -3.912 6.399 -1.887 1.00 98.12 88 PHE A C 1
ATOM 713 O O . PHE A 1 88 ? -5.013 6.004 -1.510 1.00 98.12 88 PHE A O 1
ATOM 720 N N . LEU A 1 89 ? -2.887 5.587 -2.121 1.00 98.44 89 LEU A N 1
ATOM 721 C CA . LEU A 1 89 ? -2.891 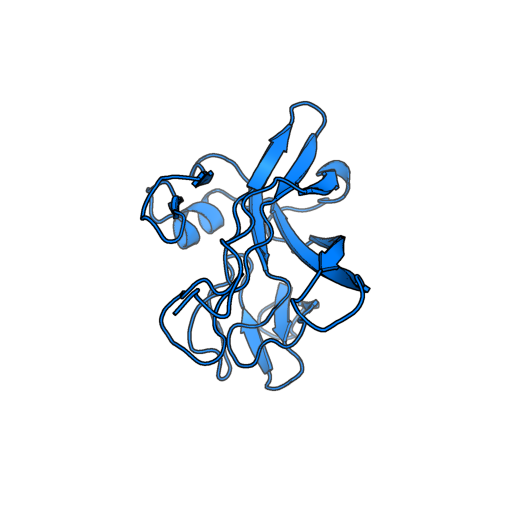4.158 -1.849 1.00 98.44 89 LEU A CA 1
ATOM 722 C C . LEU A 1 89 ? -2.012 3.886 -0.635 1.00 98.44 89 LEU A C 1
ATOM 724 O O . LEU A 1 89 ? -0.923 4.452 -0.534 1.00 98.44 89 LEU A O 1
ATOM 728 N N . ALA A 1 90 ? -2.457 3.000 0.251 1.00 98.44 90 ALA A N 1
ATOM 729 C CA . ALA A 1 90 ? -1.640 2.452 1.326 1.00 98.44 90 ALA A CA 1
ATOM 730 C C . ALA A 1 90 ? -1.449 0.954 1.107 1.00 98.44 90 ALA A C 1
ATOM 732 O O . ALA A 1 90 ? -2.429 0.216 1.067 1.00 98.44 90 ALA A O 1
ATOM 733 N N . PHE A 1 91 ? -0.200 0.505 1.020 1.00 98.44 91 PHE A N 1
ATOM 734 C CA . PHE A 1 91 ? 0.158 -0.906 0.965 1.00 98.44 91 PHE A CA 1
ATOM 735 C C . PHE A 1 91 ? 0.812 -1.362 2.266 1.00 98.44 91 PHE A C 1
ATOM 737 O O . PHE A 1 91 ? 1.640 -0.649 2.848 1.00 98.44 91 PHE A O 1
ATOM 744 N N . SER A 1 92 ? 0.486 -2.576 2.704 1.00 97.44 92 SER A N 1
ATOM 745 C CA . SER A 1 92 ? 1.174 -3.237 3.810 1.00 97.44 92 SER A CA 1
ATOM 746 C C . SER A 1 92 ? 2.682 -3.271 3.566 1.00 97.44 92 SER A C 1
ATOM 748 O O . SER A 1 92 ? 3.155 -3.440 2.442 1.00 97.44 92 SER A O 1
ATOM 750 N N . GLY A 1 93 ? 3.464 -3.146 4.637 1.00 96.94 93 GLY A N 1
ATOM 751 C CA . GLY A 1 93 ? 4.913 -3.308 4.584 1.00 96.94 93 GLY A CA 1
ATOM 752 C C . GLY A 1 93 ? 5.385 -4.737 4.297 1.00 96.94 93 GLY A C 1
ATOM 753 O O . GLY A 1 93 ? 6.587 -4.930 4.116 1.00 96.94 93 GLY A O 1
ATOM 754 N N . LYS A 1 94 ? 4.473 -5.720 4.265 1.00 97.44 94 LYS A N 1
ATOM 755 C CA . LYS A 1 94 ? 4.774 -7.149 4.122 1.00 97.44 94 LYS A CA 1
ATOM 756 C C . LYS A 1 94 ? 4.499 -7.652 2.705 1.00 97.44 94 LYS A C 1
ATOM 758 O O . LYS A 1 94 ? 3.444 -7.415 2.129 1.00 97.44 94 LYS A O 1
ATOM 763 N N . CYS A 1 95 ? 5.460 -8.382 2.152 1.00 98.06 95 CYS A N 1
ATOM 764 C CA . CYS A 1 95 ? 5.350 -9.049 0.861 1.00 98.06 95 CYS A CA 1
ATOM 765 C C . CYS A 1 95 ? 4.340 -10.215 0.940 1.00 98.06 95 CYS A C 1
ATOM 767 O O . CYS A 1 95 ? 4.528 -11.093 1.790 1.00 98.06 95 CYS A O 1
ATOM 769 N N . PRO A 1 96 ? 3.348 -10.310 0.031 1.00 98.12 96 PRO A N 1
ATOM 770 C CA . PRO A 1 96 ? 2.373 -11.407 0.001 1.00 98.12 96 PRO A CA 1
ATOM 771 C C . PRO A 1 96 ? 2.962 -12.813 -0.166 1.00 98.12 96 PRO A C 1
ATOM 773 O O . PRO A 1 96 ? 2.254 -13.789 0.063 1.00 98.12 96 PRO A O 1
ATOM 776 N N . HIS A 1 97 ? 4.235 -12.943 -0.562 1.00 98.06 97 HIS A N 1
ATOM 777 C CA . HIS A 1 97 ? 4.908 -14.238 -0.671 1.00 98.06 97 HIS A CA 1
ATOM 778 C C . HIS A 1 97 ? 5.086 -14.906 0.703 1.00 98.06 97 HIS A C 1
ATOM 780 O O . HIS A 1 97 ? 4.404 -15.877 0.999 1.00 98.06 97 HIS A O 1
ATOM 786 N N . LEU A 1 98 ? 5.968 -14.373 1.556 1.00 97.31 98 LEU A N 1
ATOM 787 C CA . LEU A 1 98 ? 6.298 -14.952 2.871 1.00 97.31 98 LEU A CA 1
ATOM 788 C C . LEU A 1 98 ? 6.360 -13.901 3.993 1.00 97.31 98 LEU A C 1
ATOM 790 O O . LEU A 1 98 ? 6.916 -14.148 5.055 1.00 97.31 98 LEU A O 1
ATOM 794 N N . GLY A 1 99 ? 5.820 -12.702 3.764 1.00 96.38 99 GLY A N 1
ATOM 795 C CA . GLY A 1 99 ? 5.722 -11.659 4.786 1.00 96.38 99 GLY A CA 1
ATOM 796 C C . GLY A 1 99 ? 6.970 -10.788 4.974 1.00 96.38 99 GLY A C 1
ATOM 797 O O . GLY A 1 99 ? 6.962 -9.913 5.835 1.00 96.38 99 GLY A O 1
ATOM 798 N N . CYS A 1 100 ? 8.023 -10.973 4.170 1.00 97.06 100 CYS A N 1
ATOM 799 C CA . CYS A 1 100 ? 9.220 -10.126 4.211 1.00 97.06 100 CYS A CA 1
ATOM 800 C C . CYS A 1 100 ? 8.918 -8.643 3.956 1.00 97.06 100 CYS A C 1
ATOM 802 O O . CYS A 1 100 ? 8.076 -8.310 3.121 1.00 97.06 100 CYS A O 1
ATOM 804 N N . GLY A 1 101 ? 9.705 -7.754 4.564 1.00 97.38 101 GLY A N 1
ATOM 805 C CA . GLY A 1 101 ? 9.760 -6.351 4.157 1.00 97.38 101 GLY A CA 1
ATOM 806 C C . GLY A 1 101 ? 10.320 -6.180 2.739 1.00 97.38 101 GLY A C 1
ATOM 807 O O . GLY A 1 101 ? 11.188 -6.935 2.300 1.00 97.38 101 GLY A O 1
ATOM 808 N N . PHE A 1 102 ? 9.848 -5.163 2.023 1.00 97.94 102 PHE A N 1
ATOM 809 C CA . PHE A 1 102 ? 10.320 -4.795 0.682 1.00 97.94 102 PHE A CA 1
ATOM 810 C C . PHE A 1 102 ? 10.619 -3.293 0.596 1.00 97.94 102 PHE A C 1
ATOM 812 O O . PHE A 1 102 ? 10.296 -2.541 1.519 1.00 97.94 102 PHE A O 1
ATOM 819 N N . LYS A 1 103 ? 11.289 -2.849 -0.476 1.00 98.06 103 LYS A N 1
ATOM 820 C CA . LYS A 1 103 ? 11.729 -1.452 -0.656 1.00 98.06 103 LYS A CA 1
ATOM 821 C C . LYS A 1 103 ? 11.366 -0.917 -2.037 1.00 98.06 103 LYS A C 1
ATOM 823 O O . LYS A 1 103 ? 11.370 -1.667 -3.004 1.00 98.06 103 LYS A O 1
ATOM 828 N N . TRP A 1 104 ? 11.132 0.390 -2.131 1.00 98.00 104 TRP A N 1
ATOM 829 C CA . TRP A 1 104 ? 11.079 1.096 -3.412 1.00 98.00 104 TRP A CA 1
ATOM 830 C C . TRP A 1 104 ? 12.491 1.253 -3.994 1.00 98.00 104 TRP A C 1
ATOM 832 O O . TRP A 1 104 ? 13.401 1.727 -3.302 1.00 98.00 104 TRP A O 1
ATOM 842 N N . ARG A 1 105 ? 12.702 0.816 -5.238 1.00 97.50 105 ARG A N 1
ATOM 843 C CA . ARG A 1 105 ? 14.008 0.772 -5.918 1.00 97.50 105 ARG A CA 1
ATOM 844 C C . ARG A 1 105 ? 13.859 1.099 -7.400 1.00 97.50 105 ARG A C 1
ATOM 846 O O . ARG A 1 105 ? 12.793 0.916 -7.965 1.00 97.50 105 ARG A O 1
ATOM 853 N N . ASN A 1 106 ? 14.947 1.536 -8.030 1.00 97.06 106 ASN A N 1
ATOM 854 C CA . ASN A 1 106 ? 15.009 1.683 -9.481 1.00 97.06 106 ASN A CA 1
ATOM 855 C C . ASN A 1 106 ? 15.627 0.418 -10.096 1.00 97.06 106 ASN A C 1
ATOM 857 O O . ASN A 1 106 ? 16.831 0.189 -9.975 1.00 97.06 106 ASN A O 1
ATOM 861 N N . HIS A 1 107 ? 14.799 -0.433 -10.693 1.00 96.44 107 HIS A N 1
ATOM 862 C CA . HIS A 1 107 ? 15.230 -1.617 -11.424 1.00 96.44 107 HIS A CA 1
ATOM 863 C C . HIS A 1 107 ? 15.809 -1.223 -12.787 1.00 96.44 107 HIS A C 1
ATOM 865 O O . HIS A 1 107 ? 15.272 -0.353 -13.467 1.00 96.44 107 HIS A O 1
ATOM 871 N N . LYS A 1 108 ? 16.878 -1.900 -13.225 1.00 94.19 108 LYS A N 1
ATOM 872 C CA . LYS A 1 108 ? 17.626 -1.530 -14.443 1.00 94.19 108 LYS A CA 1
ATOM 873 C C . LYS A 1 108 ? 16.769 -1.501 -15.715 1.00 94.19 108 LYS A C 1
ATOM 875 O O . LYS A 1 108 ? 17.021 -0.679 -16.583 1.00 94.19 108 LYS A O 1
ATOM 880 N N . VAL A 1 109 ? 15.793 -2.406 -15.819 1.00 95.25 109 VAL A N 1
ATOM 881 C CA . VAL A 1 109 ? 14.937 -2.568 -17.013 1.00 95.25 109 VAL A CA 1
ATOM 882 C C . VAL A 1 109 ? 13.517 -2.050 -16.783 1.00 95.25 109 VAL A C 1
ATOM 884 O O . VAL A 1 109 ? 12.895 -1.523 -17.693 1.00 95.25 109 VAL A O 1
ATOM 887 N N . LEU A 1 110 ? 13.002 -2.197 -15.560 1.00 95.81 110 LEU A N 1
ATOM 888 C CA . LEU A 1 110 ? 11.595 -1.913 -15.239 1.00 95.81 110 LEU A CA 1
ATOM 889 C C . LEU A 1 110 ? 11.402 -0.503 -14.667 1.00 95.81 110 LEU A C 1
ATOM 891 O O . LEU A 1 110 ? 10.271 -0.072 -14.476 1.00 95.81 110 LEU A O 1
ATOM 895 N N . GLY A 1 111 ? 12.495 0.209 -14.378 1.00 96.00 111 GLY A N 1
ATOM 896 C CA . GLY A 1 111 ? 12.437 1.504 -13.720 1.00 96.00 111 GLY A CA 1
ATOM 897 C C . GLY A 1 111 ? 12.009 1.393 -12.247 1.00 96.00 111 GLY A C 1
ATOM 898 O O . GLY A 1 111 ? 12.331 0.402 -11.581 1.00 96.00 111 GLY A O 1
ATOM 899 N N . PRO A 1 112 ? 11.315 2.406 -11.702 1.00 97.12 112 PRO A N 1
ATOM 900 C CA . PRO A 1 112 ? 10.869 2.431 -10.310 1.00 97.12 112 PRO A CA 1
ATOM 901 C C . PRO A 1 112 ? 9.870 1.310 -9.977 1.00 97.12 112 PRO A C 1
ATOM 903 O O . PRO A 1 112 ? 8.811 1.205 -10.589 1.00 97.12 112 PRO A O 1
ATOM 906 N N . VAL A 1 113 ? 10.200 0.485 -8.983 1.00 98.38 113 VAL A N 1
ATOM 907 C CA . VAL A 1 113 ? 9.413 -0.682 -8.558 1.00 98.38 113 VAL A CA 1
ATOM 908 C C . VAL A 1 113 ? 9.490 -0.890 -7.047 1.00 98.38 113 VAL A C 1
ATOM 910 O O . VAL A 1 113 ? 10.460 -0.500 -6.387 1.00 98.38 113 VAL A O 1
ATOM 913 N N . PHE A 1 114 ? 8.513 -1.602 -6.492 1.00 98.62 114 PHE A N 1
ATOM 914 C CA . PHE A 1 114 ? 8.690 -2.279 -5.213 1.00 98.62 114 PHE A CA 1
ATOM 915 C C . PHE A 1 114 ? 9.458 -3.583 -5.433 1.00 98.62 114 PHE A C 1
ATOM 917 O O . PHE A 1 114 ? 9.045 -4.436 -6.214 1.00 98.62 114 PHE A O 1
ATOM 924 N N . LEU A 1 115 ? 10.565 -3.754 -4.714 1.00 98.44 115 LEU A N 1
ATOM 925 C CA . LEU A 1 115 ? 11.428 -4.927 -4.790 1.00 98.44 115 LEU A CA 1
ATOM 926 C C . LEU A 1 115 ? 11.510 -5.610 -3.422 1.00 98.44 115 LEU A C 1
ATOM 928 O O . LEU A 1 115 ? 11.992 -5.022 -2.446 1.00 98.44 115 LEU A O 1
ATOM 932 N N . CYS A 1 116 ? 11.061 -6.863 -3.359 1.00 98.19 116 CYS A N 1
ATOM 933 C CA . CYS A 1 116 ? 11.249 -7.729 -2.200 1.00 98.19 116 CYS A CA 1
ATOM 934 C C . CYS A 1 116 ? 12.550 -8.536 -2.354 1.00 98.19 116 CYS A C 1
ATOM 936 O O . CYS A 1 116 ? 12.625 -9.389 -3.237 1.00 98.19 116 CYS A O 1
ATOM 938 N N . PRO A 1 117 ? 13.570 -8.326 -1.501 1.00 97.00 117 PRO A N 1
ATOM 939 C CA . PRO A 1 117 ? 14.876 -8.960 -1.678 1.00 97.00 117 PRO A CA 1
ATOM 940 C C . PRO A 1 117 ? 14.899 -10.448 -1.303 1.00 97.00 117 PRO A C 1
ATOM 942 O O . PRO A 1 117 ? 15.833 -11.137 -1.684 1.00 97.00 117 PRO A O 1
ATOM 945 N N . CYS A 1 118 ? 13.897 -10.955 -0.572 1.00 97.50 118 CYS A N 1
ATOM 946 C CA . CYS A 1 118 ? 13.916 -12.333 -0.069 1.00 97.50 118 CYS A CA 1
ATOM 947 C C . CYS A 1 118 ? 13.876 -13.380 -1.192 1.00 97.50 118 CYS A C 1
ATOM 949 O O . CYS A 1 118 ? 14.648 -14.326 -1.175 1.00 97.50 118 CYS A O 1
ATOM 951 N N . HIS A 1 119 ? 12.963 -13.211 -2.153 1.00 97.19 119 HIS A N 1
ATOM 952 C CA . HIS A 1 119 ? 12.791 -14.130 -3.289 1.00 97.19 119 HIS A CA 1
ATOM 953 C C . HIS A 1 119 ? 12.487 -13.373 -4.590 1.00 97.19 119 HIS A C 1
ATOM 955 O O . HIS A 1 119 ? 11.855 -13.905 -5.495 1.00 97.19 119 HIS A O 1
ATOM 961 N N . LEU A 1 120 ? 12.901 -12.103 -4.651 1.00 97.19 120 LEU A N 1
ATOM 962 C CA . LEU A 1 120 ? 12.853 -11.255 -5.843 1.00 97.19 120 LEU A CA 1
ATOM 963 C C . LEU A 1 120 ? 11.451 -11.040 -6.432 1.00 97.19 120 LEU A C 1
ATOM 965 O O . LEU A 1 120 ? 11.304 -10.877 -7.636 1.00 97.19 120 LEU A O 1
ATOM 969 N N . SER A 1 121 ? 10.412 -10.981 -5.592 1.00 98.44 121 SER A N 1
ATOM 970 C CA . SER A 1 121 ? 9.106 -10.494 -6.049 1.00 98.44 121 SER A CA 1
ATOM 971 C C . SER A 1 121 ? 9.186 -9.002 -6.373 1.00 98.44 121 SER A C 1
ATOM 973 O O . SER A 1 121 ? 9.605 -8.206 -5.521 1.00 98.44 121 SER A O 1
ATOM 975 N N . ILE A 1 122 ? 8.771 -8.642 -7.584 1.00 98.62 122 ILE A N 1
ATOM 976 C CA . ILE A 1 122 ? 8.782 -7.274 -8.108 1.00 98.62 122 ILE A CA 1
ATOM 977 C C . ILE A 1 122 ? 7.345 -6.820 -8.320 1.00 98.62 122 ILE A C 1
ATOM 979 O O . ILE A 1 122 ? 6.535 -7.569 -8.864 1.00 98.62 122 ILE A O 1
ATOM 983 N N . TYR A 1 123 ? 7.042 -5.584 -7.932 1.00 98.75 123 TYR A N 1
ATOM 984 C CA . TYR A 1 123 ? 5.730 -4.980 -8.132 1.00 98.75 123 TYR A CA 1
ATOM 985 C C . TYR A 1 123 ? 5.851 -3.579 -8.722 1.00 98.75 123 TYR A C 1
ATOM 987 O O . TYR A 1 123 ? 6.798 -2.852 -8.415 1.00 98.75 123 TYR A O 1
ATOM 995 N N . ASP A 1 124 ? 4.879 -3.185 -9.539 1.00 98.50 124 ASP A N 1
ATOM 996 C CA . ASP A 1 124 ? 4.773 -1.804 -10.016 1.00 98.50 124 ASP A CA 1
ATOM 997 C C . ASP A 1 124 ? 4.192 -0.861 -8.938 1.00 98.50 124 ASP A C 1
ATOM 999 O O . ASP A 1 124 ? 3.881 -1.276 -7.819 1.00 98.50 124 ASP A O 1
ATOM 1003 N N . ALA A 1 125 ? 4.019 0.422 -9.273 1.00 98.12 125 ALA A N 1
ATOM 1004 C CA . ALA A 1 125 ? 3.426 1.429 -8.384 1.00 98.12 125 ALA A CA 1
ATOM 1005 C C . ALA A 1 125 ? 1.984 1.105 -7.939 1.00 98.12 125 ALA A C 1
ATOM 1007 O O . ALA A 1 125 ? 1.552 1.573 -6.886 1.00 98.12 125 ALA A O 1
ATOM 1008 N N . SER A 1 126 ? 1.251 0.293 -8.714 1.00 98.31 126 SER A N 1
ATOM 1009 C CA . SER A 1 126 ? -0.091 -0.194 -8.365 1.00 98.31 126 SER A CA 1
ATOM 1010 C C . SER A 1 126 ? -0.060 -1.402 -7.423 1.00 98.31 126 SER A C 1
ATOM 1012 O O . SER A 1 126 ? -1.102 -1.878 -6.984 1.00 98.31 126 SER A O 1
ATOM 1014 N N . GLY A 1 127 ? 1.135 -1.912 -7.109 1.00 98.25 127 GLY A N 1
ATOM 1015 C CA . GLY A 1 127 ? 1.326 -3.118 -6.317 1.00 98.25 127 GLY A CA 1
ATOM 1016 C C . GLY A 1 127 ? 1.073 -4.406 -7.099 1.00 98.25 127 GLY A C 1
ATOM 1017 O O . GLY A 1 127 ? 1.101 -5.484 -6.505 1.00 98.25 127 GLY A O 1
ATOM 1018 N N . LYS A 1 128 ? 0.850 -4.334 -8.418 1.00 98.38 128 LYS A N 1
ATOM 1019 C CA . LYS A 1 128 ? 0.689 -5.511 -9.276 1.00 98.38 128 LYS A CA 1
ATOM 1020 C C . LYS A 1 128 ? 2.019 -6.251 -9.388 1.00 98.38 128 LYS A C 1
ATOM 1022 O O . LYS A 1 128 ? 3.050 -5.627 -9.618 1.00 98.38 128 LYS A O 1
ATOM 1027 N N . VAL A 1 129 ? 1.980 -7.579 -9.280 1.00 98.44 129 VAL A N 1
ATOM 1028 C CA . VAL A 1 129 ? 3.153 -8.441 -9.497 1.00 98.44 129 VAL A CA 1
ATOM 1029 C C . VAL A 1 129 ? 3.634 -8.296 -10.943 1.00 98.44 129 VAL A C 1
ATOM 1031 O O . VAL A 1 129 ? 2.863 -8.506 -11.882 1.00 98.44 129 VAL A O 1
ATOM 1034 N N . LEU A 1 130 ? 4.903 -7.934 -11.107 1.00 98.19 130 LEU A N 1
ATOM 1035 C CA . LEU A 1 130 ? 5.614 -7.929 -12.384 1.00 98.19 130 LEU A CA 1
ATOM 1036 C C . LEU A 1 130 ? 6.450 -9.198 -12.563 1.00 98.19 130 LEU A C 1
ATOM 1038 O O . LEU A 1 130 ? 6.543 -9.697 -13.679 1.00 98.19 130 LEU A O 1
ATOM 1042 N N . ASP A 1 131 ? 7.047 -9.701 -11.478 1.00 98.00 131 ASP A N 1
ATOM 1043 C CA . ASP A 1 131 ? 7.907 -10.887 -11.489 1.00 98.00 131 ASP A CA 1
ATOM 1044 C C . ASP A 1 131 ? 8.021 -11.519 -10.085 1.00 98.00 131 ASP A C 1
ATOM 1046 O O . ASP A 1 131 ? 7.682 -10.897 -9.069 1.00 98.00 131 ASP A O 1
ATOM 1050 N N . GLY A 1 132 ? 8.534 -12.747 -10.026 1.00 96.94 132 GLY A N 1
ATOM 1051 C CA . GLY A 1 132 ? 8.824 -13.503 -8.811 1.00 96.94 132 GLY A CA 1
ATOM 1052 C C . GLY A 1 132 ? 7.634 -14.291 -8.237 1.00 96.94 132 GLY A C 1
ATOM 1053 O O . GLY A 1 132 ? 6.548 -14.330 -8.811 1.00 96.94 132 GLY A O 1
ATOM 1054 N N . PRO A 1 133 ? 7.816 -14.943 -7.072 1.00 98.19 133 PRO A N 1
ATOM 1055 C CA . PRO A 1 133 ? 6.907 -15.989 -6.581 1.00 98.19 133 PRO A CA 1
ATOM 1056 C C . PRO A 1 133 ? 5.677 -15.475 -5.817 1.00 98.19 133 PRO A C 1
ATOM 1058 O O . PRO A 1 133 ? 4.951 -16.263 -5.209 1.00 98.19 133 PRO A O 1
ATOM 1061 N N . ALA A 1 134 ? 5.444 -14.161 -5.772 1.00 98.38 134 ALA A N 1
ATOM 1062 C CA . ALA A 1 134 ? 4.330 -13.619 -5.005 1.00 98.38 134 ALA A CA 1
ATOM 1063 C C . 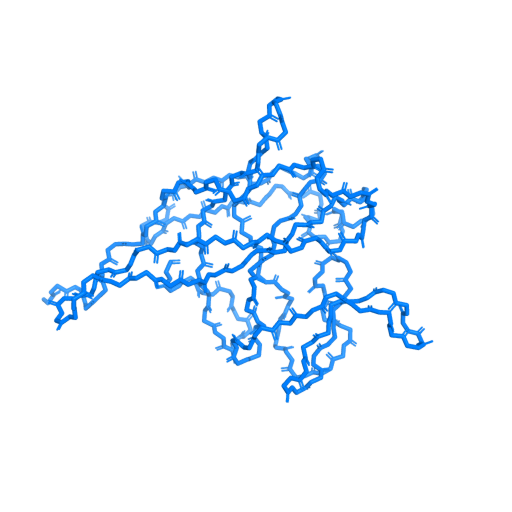ALA A 1 134 ? 2.990 -14.062 -5.616 1.00 98.38 134 ALA A C 1
ATOM 1065 O O . ALA A 1 134 ? 2.748 -13.818 -6.797 1.00 98.38 134 ALA A O 1
ATOM 1066 N N . PRO A 1 135 ? 2.086 -14.677 -4.834 1.00 97.94 135 PRO A N 1
ATOM 1067 C CA . PRO A 1 135 ? 0.873 -15.282 -5.382 1.00 97.94 135 PRO A CA 1
ATOM 1068 C C . PRO A 1 135 ? -0.212 -14.261 -5.757 1.00 97.94 135 PRO A C 1
ATOM 1070 O O . PRO A 1 135 ? -1.227 -14.648 -6.338 1.00 97.94 135 PRO A O 1
ATOM 1073 N N . ARG A 1 136 ? -0.045 -12.987 -5.375 1.00 98.12 136 ARG A N 1
ATOM 1074 C CA . ARG A 1 136 ? -1.024 -11.904 -5.550 1.00 98.12 136 ARG A CA 1
ATOM 1075 C C . ARG A 1 136 ? -0.371 -10.513 -5.413 1.00 98.12 136 ARG A C 1
ATOM 1077 O O . ARG A 1 136 ? 0.751 -10.440 -4.905 1.00 98.12 136 ARG A O 1
ATOM 1084 N N . PRO A 1 137 ? -1.058 -9.431 -5.840 1.00 98.38 137 PRO A N 1
ATOM 1085 C CA . PRO A 1 137 ? -0.617 -8.046 -5.641 1.00 98.38 137 PRO A CA 1
ATOM 1086 C C . PRO A 1 137 ? -0.386 -7.675 -4.170 1.00 98.38 137 PRO A C 1
ATOM 1088 O O . PRO A 1 137 ? -0.871 -8.363 -3.268 1.00 98.38 137 PRO A O 1
ATOM 1091 N N . LEU A 1 138 ? 0.330 -6.569 -3.942 1.00 98.50 138 LEU A N 1
ATOM 1092 C CA . LEU A 1 138 ? 0.539 -5.996 -2.610 1.00 98.50 138 LEU A CA 1
ATOM 1093 C C . LEU A 1 138 ? -0.790 -5.731 -1.893 1.00 98.50 138 LEU A C 1
ATOM 1095 O O . LEU A 1 138 ? -1.778 -5.306 -2.488 1.00 98.50 138 LEU A O 1
ATOM 1099 N N . ASP A 1 139 ? -0.781 -5.955 -0.584 1.00 97.94 139 ASP A N 1
ATOM 1100 C CA . ASP A 1 139 ? -1.946 -5.797 0.277 1.00 97.94 139 ASP A CA 1
ATOM 1101 C C . ASP A 1 139 ? -2.320 -4.330 0.473 1.00 97.94 139 ASP A C 1
ATOM 1103 O O . ASP A 1 139 ? -1.584 -3.598 1.133 1.00 97.94 139 ASP A O 1
ATOM 1107 N N . LEU A 1 140 ? -3.474 -3.910 -0.046 1.00 97.56 140 LEU A N 1
ATOM 1108 C CA . LEU A 1 140 ? -4.044 -2.596 0.255 1.00 97.56 140 LEU A CA 1
ATOM 1109 C C . LEU A 1 140 ? -4.565 -2.534 1.691 1.00 97.56 140 LEU A C 1
ATOM 1111 O O . LEU A 1 140 ? -5.100 -3.509 2.218 1.00 97.56 140 LEU A O 1
ATOM 1115 N N . MET A 1 141 ? -4.436 -1.361 2.300 1.00 96.81 141 MET A N 1
ATOM 1116 C CA . MET A 1 141 ? -4.943 -1.061 3.635 1.00 96.81 141 MET A CA 1
ATOM 1117 C C . MET A 1 141 ? -5.928 0.114 3.594 1.00 96.81 141 MET A C 1
ATOM 1119 O O . MET A 1 141 ? -5.832 0.968 2.701 1.00 96.81 141 MET A O 1
ATOM 1123 N N . PRO A 1 142 ? -6.855 0.201 4.565 1.00 97.69 142 PRO A N 1
ATOM 1124 C CA . PRO A 1 142 ? -7.661 1.396 4.760 1.00 97.69 142 PRO A CA 1
ATOM 1125 C C . PRO A 1 142 ? -6.760 2.603 4.964 1.00 97.69 142 PRO A C 1
ATOM 1127 O O . PRO A 1 142 ? -5.851 2.568 5.797 1.00 97.69 142 PRO A O 1
ATOM 1130 N N . ILE A 1 143 ? -7.027 3.665 4.217 1.00 98.12 143 ILE A N 1
ATOM 1131 C CA . ILE A 1 143 ? -6.311 4.929 4.324 1.00 98.12 143 ILE A CA 1
ATOM 1132 C C . ILE A 1 143 ? -7.309 6.077 4.332 1.00 98.12 143 ILE A C 1
ATOM 1134 O O . ILE A 1 143 ? -8.276 6.092 3.570 1.00 98.12 143 ILE A O 1
ATOM 1138 N N . GLN A 1 144 ? -7.031 7.063 5.176 1.00 97.50 144 GLN A N 1
ATOM 1139 C CA . GLN A 1 144 ? -7.639 8.378 5.087 1.00 97.50 144 GLN A CA 1
ATOM 1140 C C . GLN A 1 144 ? -6.568 9.454 5.238 1.00 97.50 144 GLN A C 1
ATOM 1142 O O . GLN A 1 144 ? -5.582 9.287 5.964 1.00 97.50 144 GLN A O 1
ATOM 1147 N N . VAL A 1 145 ? -6.768 10.557 4.522 1.00 97.38 145 VAL A N 1
ATOM 1148 C CA . VAL A 1 145 ? -5.900 11.731 4.565 1.00 97.38 145 VAL A CA 1
ATOM 1149 C C . VAL A 1 145 ? -6.746 12.923 4.988 1.00 97.38 145 VAL A C 1
ATOM 1151 O O . VAL A 1 145 ? -7.761 13.211 4.358 1.00 97.38 145 VAL A O 1
ATOM 1154 N N . SER A 1 146 ? -6.359 13.596 6.071 1.00 96.00 146 SER A N 1
ATOM 1155 C CA . SER A 1 146 ? -7.070 14.784 6.556 1.00 96.00 146 SER A CA 1
ATOM 1156 C C . SER A 1 146 ? -6.796 16.011 5.677 1.00 96.00 146 SER A C 1
ATOM 1158 O O . SER A 1 146 ? -5.857 16.037 4.880 1.00 96.00 146 SER A O 1
ATOM 1160 N N . SER A 1 147 ? -7.551 17.090 5.891 1.00 95.00 147 SER A N 1
ATOM 1161 C CA . SER A 1 147 ? -7.298 18.391 5.251 1.00 95.00 147 SER A CA 1
ATOM 1162 C C . SER A 1 147 ? -5.925 18.990 5.587 1.00 95.00 147 SER A C 1
ATOM 1164 O O . SER A 1 147 ? -5.363 19.720 4.778 1.00 95.00 147 SER A O 1
ATOM 1166 N N . SER A 1 148 ? -5.348 18.656 6.747 1.00 96.38 148 SER A N 1
ATOM 1167 C CA . SER A 1 148 ? -3.978 19.037 7.126 1.00 96.38 148 SER A CA 1
ATOM 1168 C C . SER A 1 148 ? -2.903 18.118 6.527 1.00 96.38 148 SER A C 1
ATOM 1170 O O . SER A 1 148 ? -1.711 18.275 6.808 1.00 96.38 148 SER A O 1
ATOM 1172 N N . GLY A 1 149 ? -3.308 17.135 5.720 1.00 96.56 149 GLY A N 1
ATOM 1173 C CA . GLY A 1 149 ? -2.429 16.155 5.097 1.00 96.56 149 GLY A CA 1
ATOM 1174 C C . GLY A 1 149 ? -2.002 15.018 6.022 1.00 96.56 149 GLY A C 1
ATOM 1175 O O . GLY A 1 149 ? -1.108 14.253 5.662 1.00 96.56 149 GLY A O 1
ATOM 1176 N N . GLU A 1 150 ? -2.582 14.894 7.218 1.00 98.00 150 GLU A N 1
ATOM 1177 C CA . GLU A 1 150 ? -2.283 13.783 8.121 1.00 98.00 150 GLU A CA 1
ATOM 1178 C C . GLU A 1 150 ? -2.742 12.460 7.506 1.00 98.00 150 GLU A C 1
ATOM 1180 O O . GLU A 1 150 ? -3.887 12.340 7.084 1.00 98.00 150 GLU A O 1
ATOM 1185 N N . VAL A 1 151 ? -1.850 11.468 7.485 1.00 98.12 151 VAL A N 1
ATOM 1186 C CA . VAL A 1 151 ? -2.143 10.120 6.996 1.00 98.12 151 VAL A CA 1
ATOM 1187 C C . VAL A 1 151 ? -2.473 9.225 8.175 1.00 98.12 151 VAL A C 1
ATOM 1189 O O . VAL A 1 151 ? -1.653 9.052 9.089 1.00 98.12 151 VAL A O 1
ATOM 1192 N N . GLN A 1 152 ? -3.647 8.609 8.108 1.00 98.12 152 GLN A N 1
ATOM 1193 C CA . GLN A 1 152 ? -4.078 7.577 9.034 1.00 98.12 152 GLN A CA 1
ATOM 1194 C C . GLN A 1 152 ? -4.394 6.290 8.277 1.00 98.12 152 GLN A C 1
ATOM 1196 O O . GLN A 1 152 ? -4.894 6.325 7.152 1.00 98.12 152 GLN A O 1
ATOM 1201 N N . ILE A 1 153 ? -4.098 5.157 8.907 1.00 97.75 153 ILE A N 1
ATOM 1202 C CA . ILE A 1 153 ? -4.412 3.823 8.391 1.00 97.75 153 ILE A CA 1
ATOM 1203 C C . ILE A 1 153 ? -5.051 2.961 9.471 1.00 97.75 153 ILE A C 1
ATOM 1205 O O . ILE A 1 153 ? -4.861 3.213 10.661 1.00 97.75 153 ILE A O 1
ATOM 1209 N N . ILE A 1 154 ? -5.766 1.921 9.059 1.00 95.94 154 ILE A N 1
ATOM 1210 C CA . ILE A 1 154 ? -6.077 0.794 9.940 1.00 95.94 154 ILE A CA 1
ATOM 1211 C C . ILE A 1 154 ? -5.041 -0.283 9.643 1.00 95.94 154 ILE A C 1
ATOM 1213 O O . ILE A 1 154 ? -4.895 -0.706 8.496 1.00 95.94 154 ILE A O 1
ATOM 1217 N N . ASP A 1 155 ? -4.290 -0.684 10.666 1.00 93.56 155 ASP A N 1
ATOM 1218 C CA . ASP A 1 155 ? -3.248 -1.699 10.529 1.00 93.56 155 ASP A CA 1
ATOM 1219 C C . ASP A 1 155 ? -3.890 -3.070 10.309 1.00 93.56 155 ASP A C 1
ATOM 1221 O O . ASP A 1 155 ? -4.428 -3.665 11.242 1.00 93.56 155 ASP A O 1
ATOM 1225 N N . MET A 1 156 ? -3.850 -3.536 9.061 1.00 92.56 156 MET A N 1
ATOM 1226 C CA . MET A 1 156 ? -4.342 -4.849 8.666 1.00 92.56 156 MET A CA 1
ATOM 1227 C C . MET A 1 156 ? -3.178 -5.741 8.257 1.00 92.56 156 MET A C 1
ATOM 1229 O O . MET A 1 156 ? -2.333 -5.356 7.441 1.00 92.56 156 MET A O 1
ATOM 1233 N N . GLU A 1 157 ? -3.163 -6.967 8.772 1.00 90.56 157 GLU A N 1
ATOM 1234 C CA . GLU A 1 157 ? -2.270 -8.004 8.262 1.00 90.56 157 GLU A CA 1
ATOM 1235 C C . GLU A 1 157 ? -3.045 -9.070 7.512 1.00 90.56 157 GLU A C 1
ATOM 1237 O O . GLU A 1 157 ? -4.157 -9.439 7.885 1.00 90.56 157 GLU A O 1
ATOM 1242 N N . PHE A 1 158 ? -2.423 -9.603 6.467 1.00 93.44 158 PHE A N 1
ATOM 1243 C CA . PHE A 1 158 ? -3.020 -10.607 5.606 1.00 93.44 158 PHE A CA 1
ATOM 1244 C C . PHE A 1 158 ? -2.140 -11.849 5.552 1.00 93.44 158 PHE A C 1
ATOM 1246 O O . PHE A 1 158 ? -0.912 -11.776 5.642 1.00 93.44 158 PHE A O 1
ATOM 1253 N N . LYS A 1 159 ? -2.774 -13.009 5.386 1.00 94.38 159 LYS A N 1
ATOM 1254 C CA . LYS A 1 159 ? -2.083 -14.292 5.282 1.00 94.38 159 LYS A CA 1
ATOM 1255 C C . LYS A 1 159 ? -1.164 -14.308 4.053 1.00 94.38 159 LYS A C 1
ATOM 1257 O O . LYS A 1 159 ? -1.622 -14.184 2.913 1.00 94.38 159 LYS A O 1
ATOM 1262 N N . ALA A 1 160 ? 0.133 -14.484 4.293 1.00 96.12 160 ALA A N 1
ATOM 1263 C CA . ALA A 1 160 ? 1.134 -14.657 3.245 1.00 96.12 160 ALA A CA 1
ATOM 1264 C C . ALA A 1 160 ? 1.041 -16.055 2.600 1.00 96.12 160 ALA A C 1
ATOM 1266 O O . ALA A 1 160 ? 0.497 -16.992 3.186 1.00 96.12 160 ALA A O 1
ATOM 1267 N N . GLY A 1 161 ? 1.559 -16.188 1.380 1.00 96.31 161 GLY A N 1
ATOM 1268 C CA . GLY A 1 161 ? 1.684 -17.459 0.660 1.00 96.31 161 GLY A CA 1
ATOM 1269 C C . GLY A 1 161 ? 0.388 -17.967 0.029 1.00 96.31 161 GLY A C 1
ATOM 1270 O O . GLY A 1 161 ? 0.354 -19.071 -0.506 1.00 96.31 161 GLY A O 1
ATOM 1271 N N . THR A 1 162 ? -0.688 -17.178 0.067 1.00 96.00 162 THR A N 1
ATOM 1272 C CA . THR A 1 162 ? -1.994 -17.556 -0.492 1.00 96.00 162 THR A CA 1
ATOM 1273 C C . THR A 1 162 ? -2.440 -16.565 -1.560 1.00 96.00 162 THR A C 1
ATOM 1275 O O . THR A 1 162 ? -2.100 -15.386 -1.491 1.00 96.00 162 THR A O 1
ATOM 1278 N N . LYS A 1 163 ? -3.200 -17.041 -2.555 1.00 95.94 163 LYS A N 1
ATOM 1279 C CA . LYS A 1 163 ? -3.775 -16.193 -3.616 1.00 95.94 163 LYS A CA 1
ATOM 1280 C C . LYS A 1 163 ? -4.907 -15.298 -3.101 1.00 95.94 163 LYS A C 1
ATOM 1282 O O . LYS A 1 163 ? -5.145 -14.233 -3.659 1.00 95.94 163 LYS A O 1
ATOM 1287 N N . SER A 1 164 ? -5.598 -15.724 -2.045 1.00 93.31 164 SER A N 1
ATOM 1288 C CA . SER A 1 164 ? -6.673 -14.968 -1.407 1.00 93.31 164 SER A CA 1
ATOM 1289 C C . SER A 1 164 ? -6.124 -13.951 -0.411 1.00 93.31 164 SER A C 1
ATOM 1291 O O . SER A 1 164 ? -5.236 -14.253 0.383 1.00 93.31 164 SER A O 1
ATOM 1293 N N . GLN A 1 165 ? -6.703 -12.756 -0.397 1.00 90.88 165 GLN A N 1
ATOM 1294 C CA . GLN A 1 165 ? -6.414 -11.758 0.625 1.00 90.88 165 GLN A CA 1
ATOM 1295 C C . GLN A 1 165 ? -7.261 -12.044 1.873 1.00 90.88 165 GLN A C 1
ATOM 1297 O O . GLN A 1 165 ? -8.406 -11.616 1.981 1.00 90.88 165 GLN A O 1
ATOM 1302 N N . THR A 1 166 ? -6.707 -12.814 2.809 1.00 91.31 166 THR A N 1
ATOM 1303 C CA . THR A 1 166 ? -7.383 -13.173 4.066 1.00 91.31 166 THR A CA 1
ATOM 1304 C C . THR A 1 166 ? -6.756 -12.415 5.224 1.00 91.31 166 THR A C 1
ATOM 1306 O O . THR A 1 166 ? -5.590 -12.648 5.542 1.00 91.31 166 THR A O 1
ATOM 1309 N N . ARG A 1 167 ? -7.520 -11.509 5.844 1.00 90.25 167 ARG A N 1
ATOM 1310 C CA . ARG A 1 167 ? -7.074 -10.730 7.005 1.00 90.25 167 ARG A CA 1
ATOM 1311 C C . ARG A 1 167 ? -6.879 -11.634 8.228 1.00 90.25 167 ARG A C 1
ATOM 1313 O O . ARG A 1 167 ? -7.704 -12.507 8.484 1.00 90.25 167 ARG A O 1
ATOM 1320 N N . ILE A 1 168 ? -5.792 -11.413 8.962 1.00 87.12 168 ILE A N 1
ATOM 1321 C CA . ILE A 1 168 ? -5.404 -12.156 10.171 1.00 87.12 168 ILE A CA 1
ATOM 1322 C C . ILE A 1 168 ? -5.187 -11.251 11.395 1.00 87.12 168 ILE A C 1
ATOM 1324 O O . ILE A 1 168 ? -5.225 -11.756 12.513 1.00 87.12 168 ILE A O 1
ATOM 1328 N N . VAL A 1 169 ? -4.995 -9.940 11.191 1.00 71.56 169 VAL A N 1
ATOM 1329 C CA . VAL A 1 169 ? -4.906 -8.897 12.235 1.00 71.56 169 VAL A CA 1
ATOM 1330 C C . VAL A 1 169 ? -5.642 -7.662 11.760 1.00 71.56 169 VAL A C 1
ATOM 1332 O O . VAL A 1 169 ? -5.524 -7.359 10.551 1.00 71.56 169 VAL A O 1
#

Secondary structure (DSSP, 8-state):
---SSPPPP--EEEEEEGGG--SBT--EEEEEEEEE--TTS--EEEEEEEEEEE--HHHHHHHHTTS-EEEE-TTS-EEEEE-TTS-EEEEESB-TTTS-B-EEEEETTTEEEEE-TTT--EE-TT--EEESS-SS---B--EEE-TT-EEEEE---B-TT-SS--B--